Protein AF-A0A0Q1A8Q3-F1 (afdb_monomer_lite)

Foldseek 3Di:
DDDDDDDDDDDDDPDPDDDDDDDPPPPPPPDDPDDDDDDLVNVLVLLLVVQAVDAKDFLVVSCVVVVDDSVSSVVSVVVCVVQLQWDDDPRIIHGDDPVSSVVVCCQVPVPPQLWDQDPNDTHGNPDDDPDD

Sequence (132 aa):
MASSCADSPRAGFIPVYRCNGQSFAKKYMERRINLTCVREEELDWTLYHIIASRETITVPELCTIAGFARDDVEGSMERLNRNCLIGRSGEYIRILSIQESLVMCRVNHAQESPVVVEDGVIKYRPPREEKQ

pLDDT: mean 71.92, std 22.64, range [31.45, 95.56]

Radius of gyration: 23.16 Å; chains: 1; bounding box: 58×47×59 Å

Structure (mmCIF, N/CA/C/O backbone):
data_AF-A0A0Q1A8Q3-F1
#
_entry.id   AF-A0A0Q1A8Q3-F1
#
loop_
_atom_site.group_PDB
_atom_site.id
_atom_site.type_symbol
_atom_site.label_atom_id
_atom_site.label_alt_id
_atom_site.label_comp_id
_atom_site.label_asym_id
_atom_site.label_entity_id
_atom_site.label_seq_id
_atom_site.pdbx_PDB_ins_code
_atom_site.Cartn_x
_atom_site.Cartn_y
_atom_site.Cartn_z
_atom_site.occupancy
_atom_site.B_iso_or_equiv
_atom_site.auth_seq_id
_atom_site.auth_comp_id
_atom_site.auth_asym_id
_atom_site.auth_atom_id
_atom_site.pdbx_PDB_model_num
ATOM 1 N N . MET A 1 1 ? 34.411 33.085 43.217 1.00 33.62 1 MET A N 1
ATOM 2 C CA . MET A 1 1 ? 33.216 33.929 42.992 1.00 33.62 1 MET A CA 1
ATOM 3 C C . MET A 1 1 ? 32.595 33.510 41.666 1.00 33.62 1 MET A C 1
ATOM 5 O O . MET A 1 1 ? 33.348 33.438 40.708 1.00 33.62 1 MET A O 1
ATOM 9 N N . ALA A 1 2 ? 31.281 33.220 41.679 1.00 36.91 2 ALA A N 1
ATOM 10 C CA . ALA A 1 2 ? 30.392 32.756 40.587 1.00 36.91 2 ALA A CA 1
ATOM 11 C C . ALA A 1 2 ? 30.765 31.382 39.971 1.00 36.91 2 ALA A C 1
ATOM 13 O O . ALA A 1 2 ? 31.844 31.239 39.420 1.00 36.91 2 ALA A O 1
ATOM 14 N N . SER A 1 3 ? 30.029 30.270 40.117 1.00 35.59 3 SER A N 1
ATOM 15 C CA . SER A 1 3 ? 28.580 29.975 40.068 1.00 35.59 3 SER A CA 1
ATOM 16 C C . SER A 1 3 ? 27.932 30.246 38.706 1.00 35.59 3 SER A C 1
ATOM 18 O O . SER A 1 3 ? 27.674 31.401 38.389 1.00 35.59 3 SER A O 1
ATOM 20 N N . SER A 1 4 ? 27.644 29.185 37.937 1.00 34.44 4 SER A N 1
ATOM 21 C CA . SER A 1 4 ? 26.301 28.910 37.390 1.00 34.44 4 SER A CA 1
ATOM 22 C C . SER A 1 4 ? 26.243 27.541 36.695 1.00 34.44 4 SER A C 1
ATOM 24 O O . SER A 1 4 ? 27.137 27.168 35.942 1.00 34.44 4 SER A O 1
ATOM 26 N N . CYS A 1 5 ? 25.162 26.821 36.980 1.00 32.75 5 CYS A N 1
ATOM 27 C C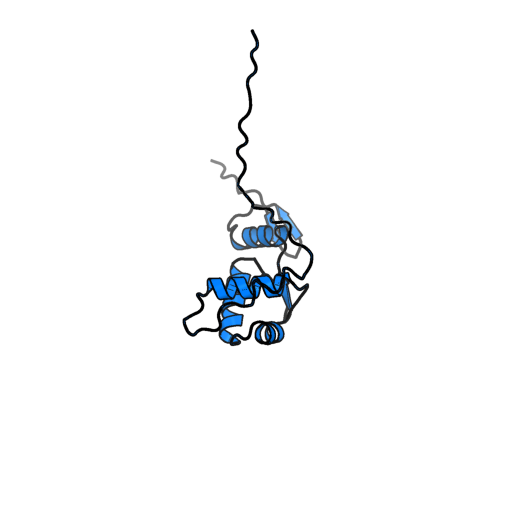A . CYS A 1 5 ? 24.770 25.503 36.488 1.00 32.75 5 CYS A CA 1
ATOM 28 C C . CYS A 1 5 ? 24.066 25.543 35.110 1.00 32.75 5 CYS A C 1
ATOM 30 O O . CYS A 1 5 ? 23.665 26.619 34.671 1.00 32.75 5 CYS A O 1
ATOM 32 N N . ALA A 1 6 ? 23.808 24.330 34.578 1.00 36.88 6 ALA A N 1
ATOM 33 C CA . ALA A 1 6 ? 22.820 23.928 33.548 1.00 36.88 6 ALA A CA 1
ATOM 34 C C . ALA A 1 6 ? 23.165 24.310 32.085 1.00 36.88 6 ALA A C 1
ATOM 36 O O . ALA A 1 6 ? 23.695 25.380 31.835 1.00 36.88 6 ALA A O 1
ATOM 37 N N . ASP A 1 7 ? 22.973 23.499 31.039 1.00 33.41 7 ASP A N 1
ATOM 38 C CA . ASP A 1 7 ? 22.076 22.363 30.796 1.00 33.41 7 ASP A CA 1
ATOM 39 C C . ASP A 1 7 ? 22.673 21.411 29.737 1.00 33.41 7 ASP A C 1
ATOM 41 O O . ASP A 1 7 ? 23.375 21.831 28.816 1.00 33.41 7 ASP A O 1
ATOM 45 N N . SER A 1 8 ? 22.344 20.120 29.822 1.00 45.91 8 SER A N 1
ATOM 46 C CA . SER A 1 8 ? 22.496 19.181 28.699 1.00 45.91 8 SER A CA 1
ATOM 47 C C . SER A 1 8 ? 21.368 19.374 27.682 1.00 45.91 8 SER A C 1
ATOM 49 O O . SER A 1 8 ? 20.210 19.375 28.092 1.00 45.91 8 SER A O 1
ATOM 51 N N . PRO A 1 9 ? 21.632 19.333 26.364 1.00 39.31 9 PRO A N 1
ATOM 52 C CA . PRO A 1 9 ? 20.618 18.968 25.390 1.00 39.31 9 PRO A CA 1
ATOM 53 C C . PRO A 1 9 ? 20.862 17.542 24.880 1.00 39.31 9 PRO A C 1
ATOM 55 O O . PRO A 1 9 ? 21.785 17.270 24.113 1.00 39.31 9 PRO A O 1
ATOM 58 N N . ARG A 1 10 ? 19.973 16.624 25.278 1.00 48.44 10 ARG A N 1
ATOM 59 C CA . ARG A 1 10 ? 19.625 15.454 24.462 1.00 48.44 10 ARG A CA 1
ATOM 60 C C . ARG A 1 10 ? 18.896 15.965 23.219 1.00 48.44 10 ARG A C 1
ATOM 62 O O . ARG A 1 10 ? 17.818 16.528 23.360 1.00 48.44 10 ARG A O 1
ATOM 69 N N . ALA A 1 11 ? 19.423 15.719 22.027 1.00 38.12 11 ALA A N 1
ATOM 70 C CA . ALA A 1 11 ? 18.633 15.705 20.797 1.00 38.12 11 ALA A CA 1
ATOM 71 C C . ALA A 1 11 ? 19.406 14.960 19.706 1.00 38.12 11 ALA A C 1
ATOM 73 O O . ALA A 1 11 ? 20.583 15.231 19.472 1.00 38.12 11 ALA A O 1
ATOM 74 N N . GLY A 1 12 ? 18.739 13.993 19.074 1.00 36.94 12 GLY A N 1
ATOM 75 C CA . GLY A 1 12 ? 19.266 13.223 17.956 1.00 36.94 12 GLY A CA 1
ATOM 76 C C . GLY A 1 12 ? 19.751 14.136 16.834 1.00 36.94 12 GLY A C 1
ATOM 77 O O . GLY A 1 12 ? 19.052 15.049 16.397 1.00 36.94 12 GLY A O 1
ATOM 78 N N . PHE A 1 13 ? 20.973 13.873 16.391 1.00 33.53 13 PHE A N 1
ATOM 79 C CA . PHE A 1 13 ? 21.628 14.570 15.298 1.00 33.53 13 PHE A CA 1
ATOM 80 C C . PHE A 1 13 ? 20.910 14.233 13.982 1.00 33.53 13 PHE A C 1
ATOM 82 O O . PHE A 1 13 ? 21.151 13.190 13.379 1.00 33.53 13 PHE A O 1
ATOM 89 N N . ILE A 1 14 ? 20.022 15.116 13.525 1.00 39.69 14 ILE A N 1
ATOM 90 C CA . ILE A 1 14 ? 19.663 15.201 12.108 1.00 39.69 14 ILE A CA 1
ATOM 91 C C . ILE A 1 14 ? 20.642 16.209 11.505 1.00 39.69 14 ILE A C 1
ATOM 93 O O . ILE A 1 14 ? 20.562 17.394 11.842 1.00 39.69 14 ILE A O 1
ATOM 97 N N . PRO A 1 15 ? 21.595 15.797 10.653 1.00 35.72 15 PRO A N 1
ATOM 98 C CA . PRO A 1 15 ? 22.490 16.759 10.046 1.00 35.72 15 PRO A CA 1
ATOM 99 C C . PRO A 1 15 ? 21.723 17.548 8.978 1.00 35.72 15 PRO A C 1
ATOM 101 O O . PRO A 1 15 ? 21.376 17.032 7.916 1.00 35.72 15 PRO A O 1
ATOM 104 N N . VAL A 1 16 ? 21.453 18.822 9.267 1.00 36.44 16 VAL A N 1
ATOM 105 C CA . VAL A 1 16 ? 20.919 19.779 8.293 1.00 36.44 16 VAL A CA 1
ATOM 106 C C . VAL A 1 16 ? 22.081 20.265 7.430 1.00 36.44 16 VAL A C 1
ATOM 108 O O . VAL A 1 16 ? 22.775 21.217 7.784 1.00 36.44 16 VAL A O 1
ATOM 111 N N . TYR A 1 17 ? 22.311 19.619 6.286 1.00 38.69 17 TYR A N 1
ATOM 112 C CA . TYR A 1 17 ? 23.226 20.159 5.281 1.00 38.69 17 TYR A CA 1
ATOM 113 C C . TYR A 1 17 ? 22.480 21.110 4.348 1.00 38.69 17 TYR A C 1
ATOM 115 O O . TYR A 1 17 ? 21.733 20.714 3.455 1.00 38.69 17 TYR A O 1
ATOM 123 N N . ARG A 1 18 ? 22.721 22.399 4.586 1.00 34.47 18 ARG A N 1
ATOM 124 C CA . ARG A 1 18 ? 22.393 23.515 3.703 1.00 34.47 18 ARG A CA 1
ATOM 125 C C . ARG A 1 18 ? 23.195 23.360 2.408 1.00 34.47 18 ARG A C 1
ATOM 127 O O . ARG A 1 18 ? 24.406 23.545 2.430 1.00 34.47 18 ARG A O 1
ATOM 134 N N . CYS A 1 19 ? 22.535 23.053 1.294 1.00 31.45 19 CYS A N 1
ATOM 135 C CA . CYS A 1 19 ? 23.120 23.205 -0.035 1.00 31.45 19 CYS A CA 1
ATOM 136 C C . CYS A 1 19 ? 22.061 23.638 -1.048 1.00 31.45 19 CYS A C 1
ATOM 138 O O . CYS A 1 19 ? 20.920 23.181 -1.034 1.00 31.45 19 CYS A O 1
ATOM 140 N N . ASN A 1 20 ? 22.490 24.584 -1.875 1.00 34.94 20 ASN A N 1
ATOM 141 C CA . ASN A 1 20 ? 21.718 25.378 -2.814 1.00 34.94 20 ASN A CA 1
ATOM 142 C C . ASN A 1 20 ? 20.938 24.531 -3.822 1.00 34.94 20 ASN A C 1
ATOM 144 O O . ASN A 1 20 ? 21.370 23.451 -4.219 1.00 34.94 20 ASN A O 1
ATOM 148 N N . GLY A 1 21 ? 19.774 25.060 -4.203 1.00 44.31 21 GLY A N 1
ATOM 149 C CA . GLY A 1 21 ? 18.734 24.377 -4.958 1.00 44.31 21 GLY A CA 1
ATOM 150 C C . GLY A 1 21 ? 19.226 23.546 -6.138 1.00 44.31 21 GLY A C 1
ATOM 151 O O . GLY A 1 21 ? 19.874 24.060 -7.040 1.00 44.31 21 GLY A O 1
ATOM 152 N N . GLN A 1 22 ? 18.827 22.274 -6.127 1.00 34.88 22 GLN A N 1
ATOM 153 C CA . GLN A 1 22 ? 18.321 21.514 -7.270 1.00 34.88 22 GLN A CA 1
ATOM 154 C C . GLN A 1 22 ? 17.742 20.182 -6.751 1.00 34.88 22 GLN A C 1
ATOM 156 O O . GLN A 1 22 ? 18.446 19.347 -6.198 1.00 34.88 22 GLN A O 1
ATOM 161 N N . SER A 1 23 ? 16.417 20.053 -6.878 1.00 41.59 23 SER A N 1
ATOM 162 C CA . SER A 1 23 ? 15.580 18.838 -6.862 1.00 41.59 23 SER A CA 1
ATOM 163 C C . SER A 1 23 ? 16.064 17.625 -6.033 1.00 41.59 23 SER A C 1
ATOM 165 O O . SER A 1 23 ? 16.715 16.709 -6.532 1.00 41.59 23 SER A O 1
ATOM 167 N N . PHE A 1 24 ? 15.647 17.579 -4.764 1.00 38.75 24 PHE A N 1
ATOM 168 C CA . PHE A 1 24 ? 15.968 16.522 -3.787 1.00 38.75 24 PHE A CA 1
ATOM 169 C C . PHE A 1 24 ? 15.346 15.141 -4.103 1.00 38.75 24 PHE A C 1
ATOM 171 O O . PHE A 1 24 ? 15.764 14.132 -3.540 1.00 38.75 24 PHE A O 1
ATOM 178 N N . ALA A 1 25 ? 14.370 15.069 -5.014 1.00 41.94 25 ALA A N 1
ATOM 179 C CA . ALA A 1 25 ? 13.637 13.836 -5.318 1.00 41.94 25 ALA A CA 1
ATOM 180 C C . ALA A 1 25 ? 14.399 12.866 -6.241 1.00 41.94 25 ALA A C 1
ATOM 182 O O . ALA A 1 25 ? 14.122 11.670 -6.238 1.00 41.94 25 ALA A O 1
ATOM 183 N N . LYS A 1 26 ? 15.381 13.346 -7.018 1.00 34.09 26 LYS A N 1
ATOM 184 C CA . LYS A 1 26 ? 16.060 12.502 -8.018 1.00 34.09 26 LYS A CA 1
ATOM 185 C C . LYS A 1 26 ? 17.112 11.558 -7.433 1.00 34.09 26 LYS A C 1
ATOM 187 O O . LYS A 1 26 ? 17.407 10.537 -8.037 1.00 34.09 26 LYS A O 1
ATOM 192 N N . LYS A 1 27 ? 17.652 11.847 -6.244 1.00 34.75 27 LYS A N 1
ATOM 193 C CA . LYS A 1 27 ? 18.802 11.096 -5.707 1.00 34.75 27 LYS A CA 1
ATOM 194 C C . LYS A 1 27 ? 18.437 9.752 -5.057 1.00 34.75 27 LYS A C 1
ATOM 196 O O . LYS A 1 27 ? 19.323 8.923 -4.877 1.00 34.75 27 LYS A O 1
ATOM 201 N N . TYR A 1 28 ? 17.164 9.522 -4.722 1.00 41.50 28 TYR A N 1
ATOM 202 C CA . TYR A 1 28 ? 16.716 8.281 -4.069 1.00 41.50 28 TYR A CA 1
ATOM 203 C C . TYR A 1 28 ? 16.300 7.172 -5.045 1.00 41.50 28 TYR A C 1
ATOM 205 O O . TYR A 1 28 ? 16.252 6.018 -4.637 1.00 41.50 28 TYR A O 1
ATOM 213 N N . MET A 1 29 ? 16.044 7.489 -6.319 1.00 45.00 29 MET A N 1
ATOM 214 C CA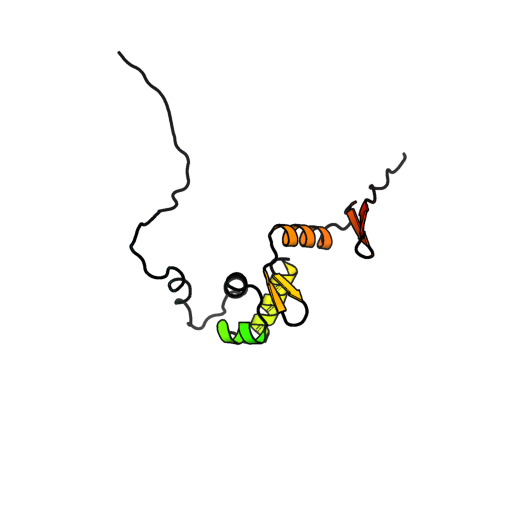 . MET A 1 29 ? 15.584 6.500 -7.308 1.00 45.00 29 MET A CA 1
ATOM 215 C C . MET A 1 29 ? 16.714 5.854 -8.128 1.00 45.00 29 MET A C 1
ATOM 217 O O . MET A 1 29 ? 16.477 4.888 -8.841 1.00 45.00 29 MET A O 1
ATOM 221 N N . GLU A 1 30 ? 17.953 6.340 -8.030 1.00 41.38 30 GLU A N 1
ATOM 222 C CA . GLU A 1 30 ? 19.022 5.991 -8.983 1.00 41.38 30 GLU A CA 1
ATOM 223 C C . GLU A 1 30 ? 20.029 4.944 -8.463 1.00 41.38 30 GLU A C 1
ATOM 225 O O . GLU A 1 30 ? 21.203 4.928 -8.836 1.00 41.38 30 GLU A O 1
ATOM 230 N N . ARG A 1 31 ? 19.589 4.027 -7.591 1.00 43.84 31 ARG A N 1
ATOM 231 C CA . ARG A 1 31 ? 20.379 2.842 -7.220 1.00 43.84 31 ARG A CA 1
ATOM 232 C C . ARG A 1 31 ? 19.527 1.583 -7.248 1.00 43.84 31 ARG A C 1
ATOM 234 O O . ARG A 1 31 ? 18.637 1.452 -6.421 1.00 43.84 31 ARG A O 1
ATOM 241 N N . ARG A 1 32 ? 19.974 0.632 -8.081 1.00 44.06 32 ARG A N 1
ATOM 242 C CA . ARG A 1 32 ? 19.672 -0.817 -8.112 1.00 44.06 32 ARG A CA 1
ATOM 243 C C . ARG A 1 32 ? 18.779 -1.285 -9.261 1.00 44.06 32 ARG A C 1
ATOM 245 O O . ARG A 1 32 ? 17.693 -1.800 -9.055 1.00 44.06 32 ARG A O 1
ATOM 252 N N . ILE A 1 33 ? 19.343 -1.271 -10.465 1.00 50.00 33 ILE A N 1
ATOM 253 C CA . ILE A 1 33 ? 19.127 -2.384 -11.394 1.00 50.00 33 ILE A CA 1
ATOM 254 C C . ILE A 1 33 ? 20.423 -3.194 -11.368 1.00 50.00 33 ILE A C 1
ATOM 256 O O . ILE A 1 33 ? 21.369 -2.888 -12.081 1.00 50.00 33 ILE A O 1
ATOM 260 N N . ASN A 1 34 ? 20.512 -4.156 -10.452 1.00 39.53 34 ASN A N 1
ATOM 261 C CA . ASN A 1 34 ? 21.498 -5.233 -10.507 1.00 39.53 34 ASN A CA 1
ATOM 262 C C . ASN A 1 34 ? 20.829 -6.493 -9.965 1.00 39.53 34 ASN A C 1
ATOM 264 O O . ASN A 1 34 ? 20.255 -6.474 -8.880 1.00 39.53 34 ASN A O 1
ATOM 268 N N . LEU A 1 35 ? 20.889 -7.555 -10.766 1.00 45.66 35 LEU A N 1
ATOM 269 C CA . LEU A 1 35 ? 20.265 -8.852 -10.547 1.00 45.66 35 LEU A CA 1
ATOM 270 C C . LEU A 1 35 ? 20.557 -9.401 -9.144 1.00 45.66 35 LEU A C 1
ATOM 272 O O . LEU A 1 35 ? 21.684 -9.779 -8.847 1.00 45.66 35 LEU A O 1
ATOM 276 N N . THR A 1 36 ? 19.550 -9.444 -8.282 1.00 46.97 36 THR A N 1
ATOM 277 C CA . THR A 1 36 ? 19.381 -10.340 -7.120 1.00 46.97 36 THR A CA 1
ATOM 278 C C . THR A 1 36 ? 17.991 -10.033 -6.559 1.00 46.97 36 THR A C 1
ATOM 280 O O . THR A 1 36 ? 17.537 -8.902 -6.714 1.00 46.97 36 THR A O 1
ATOM 283 N N . CYS A 1 37 ? 17.272 -11.015 -6.003 1.00 50.59 37 CYS A N 1
ATOM 284 C CA . CYS A 1 37 ? 15.893 -10.820 -5.544 1.00 50.59 37 CYS A CA 1
ATOM 285 C C . CYS A 1 37 ? 15.753 -9.523 -4.730 1.00 50.59 37 CYS A C 1
ATOM 287 O O . CYS A 1 37 ? 16.391 -9.343 -3.691 1.00 50.59 37 CYS A O 1
ATOM 289 N N . VAL A 1 38 ? 14.951 -8.585 -5.236 1.00 59.66 38 VAL A N 1
ATOM 290 C CA . VAL A 1 38 ? 14.533 -7.441 -4.432 1.00 59.66 38 VAL A CA 1
ATOM 291 C C . VAL A 1 38 ? 13.753 -8.047 -3.277 1.00 59.66 38 VAL A C 1
ATOM 293 O O . VAL A 1 38 ? 12.814 -8.814 -3.496 1.00 59.66 38 VAL A O 1
ATOM 296 N N . ARG A 1 39 ? 14.202 -7.790 -2.048 1.00 79.88 39 ARG A N 1
ATOM 297 C CA . ARG A 1 39 ? 13.483 -8.249 -0.859 1.00 79.88 39 ARG A CA 1
ATOM 298 C C . ARG A 1 39 ? 12.062 -7.699 -0.957 1.00 79.88 39 ARG A C 1
ATOM 300 O O . ARG A 1 39 ? 11.906 -6.535 -1.326 1.00 79.88 39 ARG A O 1
ATOM 307 N N . GLU A 1 40 ? 11.050 -8.505 -0.658 1.00 85.25 40 GLU A N 1
ATOM 308 C CA . GLU A 1 40 ? 9.645 -8.104 -0.818 1.00 85.25 40 GLU A CA 1
ATOM 309 C C . GLU A 1 40 ? 9.353 -6.739 -0.173 1.00 85.25 40 GLU A C 1
ATOM 311 O O . GLU A 1 40 ? 8.632 -5.924 -0.742 1.00 85.25 40 GLU A O 1
ATOM 316 N N . GLU A 1 41 ? 10.009 -6.426 0.947 1.00 84.81 41 GLU A N 1
ATOM 317 C CA . GLU A 1 41 ? 9.846 -5.149 1.639 1.00 84.81 41 GLU A CA 1
ATOM 318 C C . GLU A 1 41 ? 10.514 -3.967 0.913 1.00 84.81 41 GLU A C 1
ATOM 320 O O . GLU A 1 41 ? 10.045 -2.839 1.037 1.00 84.81 41 GLU A O 1
ATOM 325 N N . GLU A 1 42 ? 11.604 -4.181 0.162 1.00 88.25 42 GLU A N 1
ATOM 326 C CA . GLU A 1 42 ? 12.209 -3.128 -0.675 1.00 88.25 42 GLU A CA 1
ATOM 327 C C . GLU A 1 42 ? 11.280 -2.767 -1.846 1.00 88.25 42 GLU A C 1
ATOM 329 O O . GLU A 1 42 ? 11.129 -1.585 -2.176 1.00 88.25 42 GLU A O 1
ATOM 334 N N . LEU A 1 43 ? 10.618 -3.768 -2.437 1.00 90.12 43 LEU A N 1
ATOM 335 C CA . LEU A 1 43 ? 9.600 -3.556 -3.465 1.00 90.12 43 LEU A CA 1
ATOM 336 C C . LEU A 1 43 ? 8.383 -2.827 -2.879 1.00 90.12 43 LEU A C 1
ATOM 338 O O . LEU A 1 43 ? 7.982 -1.790 -3.407 1.00 90.12 43 LEU A O 1
ATOM 342 N N . ASP A 1 44 ? 7.858 -3.306 -1.748 1.00 91.81 44 ASP A N 1
ATOM 343 C CA . ASP A 1 44 ? 6.719 -2.692 -1.054 1.00 91.81 44 ASP A CA 1
ATOM 344 C C . ASP A 1 44 ? 6.987 -1.220 -0.739 1.00 91.81 44 ASP A C 1
ATOM 346 O O . ASP A 1 44 ? 6.152 -0.354 -1.007 1.00 91.81 44 ASP A O 1
ATOM 350 N N . TRP A 1 45 ? 8.179 -0.922 -0.220 1.00 92.31 45 TRP A N 1
ATOM 351 C CA . TRP A 1 45 ? 8.590 0.437 0.114 1.00 92.31 45 TRP A CA 1
ATOM 352 C C . TRP A 1 45 ? 8.680 1.344 -1.116 1.00 92.31 45 TRP A C 1
ATOM 354 O O . TRP A 1 45 ? 8.229 2.493 -1.089 1.00 92.31 45 TRP A O 1
ATOM 364 N N . THR A 1 46 ? 9.225 0.818 -2.214 1.00 92.25 46 THR A N 1
ATOM 365 C CA . THR A 1 46 ? 9.334 1.544 -3.483 1.00 92.25 46 THR A CA 1
ATOM 366 C C . THR A 1 46 ? 7.949 1.895 -4.022 1.00 92.25 46 THR A C 1
ATOM 368 O O . THR A 1 46 ? 7.680 3.055 -4.343 1.00 92.25 46 THR A O 1
ATOM 371 N N . LEU A 1 47 ? 7.044 0.917 -4.070 1.00 93.25 47 LEU A N 1
ATOM 372 C CA . LEU A 1 47 ? 5.687 1.111 -4.576 1.00 93.25 47 LEU A CA 1
ATOM 373 C C . LEU A 1 47 ? 4.878 2.049 -3.676 1.00 93.25 47 LEU A C 1
ATOM 375 O O . LEU A 1 47 ? 4.217 2.955 -4.182 1.00 93.25 47 LEU A O 1
ATOM 379 N N . TYR A 1 48 ? 4.996 1.908 -2.353 1.00 94.19 48 TYR A N 1
ATOM 380 C CA . TYR A 1 48 ? 4.356 2.802 -1.390 1.00 94.19 48 TYR A CA 1
ATOM 381 C C . TYR A 1 48 ? 4.732 4.268 -1.636 1.00 94.19 48 TYR A C 1
ATOM 383 O O . TYR A 1 48 ? 3.861 5.135 -1.674 1.00 94.19 48 TYR A O 1
ATOM 391 N N . HIS A 1 49 ? 6.012 4.563 -1.872 1.00 92.69 49 HIS A N 1
ATOM 392 C CA . HIS A 1 49 ? 6.447 5.931 -2.151 1.00 92.69 49 HIS A CA 1
ATOM 393 C C . HIS A 1 49 ? 5.977 6.472 -3.500 1.00 92.69 49 HIS A C 1
ATOM 395 O O . HIS A 1 49 ? 5.656 7.660 -3.593 1.00 92.69 49 HIS A O 1
ATOM 401 N N . ILE A 1 50 ? 5.894 5.626 -4.529 1.00 92.50 50 ILE A N 1
ATOM 402 C CA . ILE A 1 50 ? 5.317 6.027 -5.818 1.00 92.50 50 ILE A CA 1
ATOM 403 C C . ILE A 1 50 ? 3.850 6.421 -5.627 1.00 92.50 50 ILE A C 1
ATOM 405 O O . ILE A 1 50 ? 3.450 7.493 -6.085 1.00 92.50 50 ILE A O 1
ATOM 409 N N . ILE A 1 51 ? 3.072 5.613 -4.900 1.00 93.75 51 ILE A N 1
ATOM 410 C CA . ILE A 1 51 ? 1.665 5.907 -4.600 1.00 93.75 51 ILE A CA 1
ATOM 411 C C . ILE A 1 51 ? 1.563 7.175 -3.745 1.00 93.75 51 ILE A C 1
ATOM 413 O O . ILE A 1 51 ? 0.772 8.046 -4.067 1.00 93.75 51 ILE A O 1
ATOM 417 N N . ALA A 1 52 ? 2.401 7.335 -2.716 1.00 91.19 52 ALA A N 1
ATOM 418 C CA . ALA A 1 52 ? 2.396 8.506 -1.832 1.00 91.19 52 ALA A CA 1
ATOM 419 C C . ALA A 1 52 ? 2.730 9.826 -2.544 1.00 91.19 52 ALA A C 1
ATOM 421 O O . ALA A 1 52 ? 2.329 10.895 -2.090 1.00 91.19 52 ALA A O 1
ATOM 422 N N . SER A 1 53 ? 3.466 9.767 -3.655 1.00 90.94 53 SER A N 1
ATOM 423 C CA . SER A 1 53 ? 3.762 10.941 -4.484 1.00 90.94 53 SER A CA 1
ATOM 424 C C . SER A 1 53 ? 2.592 11.378 -5.377 1.00 90.94 53 SER A C 1
ATOM 426 O O . SER A 1 53 ? 2.699 12.383 -6.081 1.00 90.94 53 SER A O 1
ATOM 428 N N . ARG A 1 54 ? 1.488 10.622 -5.373 1.00 88.75 54 ARG A N 1
ATOM 429 C CA . ARG A 1 54 ? 0.312 10.806 -6.226 1.00 88.75 54 ARG A CA 1
ATOM 430 C C . ARG A 1 54 ? -0.959 10.769 -5.381 1.00 88.75 54 ARG A C 1
ATOM 432 O O . ARG A 1 54 ? -0.982 10.233 -4.281 1.00 88.75 54 ARG A O 1
ATOM 439 N N . GLU A 1 55 ? -2.035 11.350 -5.896 1.00 85.62 55 GLU A N 1
ATOM 440 C CA . GLU A 1 55 ? -3.330 11.311 -5.206 1.00 85.62 55 GLU A CA 1
ATOM 441 C C . GLU A 1 55 ? -4.014 9.945 -5.380 1.00 85.62 55 GLU A C 1
ATOM 443 O O . GLU A 1 55 ? -4.464 9.334 -4.412 1.00 85.62 55 GLU A O 1
ATOM 448 N N . THR A 1 56 ? -4.039 9.440 -6.615 1.00 90.75 56 THR A N 1
ATOM 449 C CA . THR A 1 56 ? -4.524 8.102 -6.979 1.00 90.75 56 THR A CA 1
ATOM 450 C C . THR A 1 56 ? -3.691 7.542 -8.135 1.00 90.75 56 THR A C 1
ATOM 452 O O . THR A 1 56 ? -3.082 8.299 -8.896 1.00 90.75 56 THR A O 1
ATOM 455 N N . ILE A 1 57 ? -3.618 6.215 -8.251 1.00 93.88 57 ILE A N 1
ATOM 456 C CA . ILE A 1 57 ? -2.888 5.519 -9.321 1.00 93.88 57 ILE A CA 1
ATOM 457 C C . ILE A 1 57 ? -3.496 4.141 -9.598 1.00 93.88 57 ILE A C 1
ATOM 459 O O . ILE A 1 57 ? -4.040 3.513 -8.694 1.00 93.88 57 ILE A O 1
ATOM 463 N N . THR A 1 58 ? -3.394 3.653 -10.830 1.00 95.25 58 THR A N 1
ATOM 464 C CA . THR A 1 58 ? -3.830 2.299 -11.212 1.00 95.25 58 THR 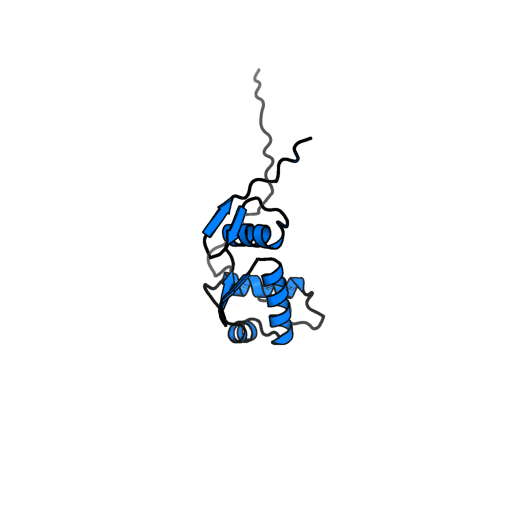A CA 1
ATOM 465 C C . THR A 1 58 ? -2.667 1.296 -11.231 1.00 95.25 58 THR A C 1
ATOM 467 O O . THR A 1 58 ? -1.506 1.676 -11.401 1.00 95.25 58 THR A O 1
ATOM 470 N N . VAL A 1 59 ? -2.945 -0.009 -11.104 1.00 93.31 59 VAL A N 1
ATOM 471 C CA . VAL A 1 59 ? -1.902 -1.061 -11.185 1.00 93.31 59 VAL A CA 1
ATOM 472 C C . VAL A 1 59 ? -1.102 -1.006 -12.501 1.00 93.31 59 VAL A C 1
ATOM 474 O O . VAL A 1 59 ? 0.127 -1.092 -12.443 1.00 93.31 59 VAL A O 1
ATOM 477 N N . PRO A 1 60 ? -1.718 -0.825 -13.691 1.00 93.31 60 PRO A N 1
ATOM 478 C CA . PRO A 1 60 ? -0.967 -0.715 -14.944 1.00 93.31 60 PRO A CA 1
ATOM 479 C C . PRO A 1 60 ? -0.004 0.481 -14.977 1.00 93.31 60 PRO A C 1
ATOM 481 O O . PRO A 1 60 ? 1.129 0.355 -15.450 1.00 93.31 60 PRO A O 1
ATOM 484 N N . GLU A 1 61 ? -0.421 1.631 -14.446 1.00 91.56 61 GLU A N 1
ATOM 485 C CA . GLU A 1 61 ? 0.447 2.807 -14.325 1.00 91.56 61 GLU A CA 1
ATOM 486 C C . GLU A 1 61 ? 1.597 2.541 -13.356 1.00 91.56 61 GLU A C 1
ATOM 488 O O . GLU A 1 61 ? 2.742 2.890 -13.643 1.00 91.56 61 GLU A O 1
ATOM 493 N N . LEU A 1 62 ? 1.311 1.873 -12.238 1.00 91.88 62 LEU A N 1
ATOM 494 C CA . LEU A 1 62 ? 2.307 1.523 -11.236 1.00 91.88 62 LEU A CA 1
ATOM 495 C C . LEU A 1 62 ? 3.373 0.573 -11.804 1.00 91.88 62 LEU A C 1
ATOM 497 O O . LEU A 1 62 ? 4.561 0.826 -11.616 1.00 91.88 62 LEU A O 1
ATOM 501 N N . CYS A 1 63 ? 2.972 -0.440 -12.582 1.00 90.81 63 CYS A N 1
ATOM 502 C CA . CYS A 1 63 ? 3.898 -1.319 -13.308 1.00 90.81 63 CYS A CA 1
ATOM 503 C C . CYS A 1 63 ? 4.789 -0.521 -14.273 1.00 90.81 63 CYS A C 1
ATOM 505 O O . CYS A 1 63 ? 5.995 -0.743 -14.341 1.00 90.81 63 CYS A O 1
ATOM 507 N N . THR A 1 64 ? 4.202 0.443 -14.989 1.00 91.06 64 THR A N 1
ATOM 508 C CA . THR A 1 64 ? 4.916 1.275 -15.970 1.00 91.06 64 THR A CA 1
ATOM 509 C C . THR A 1 64 ? 5.956 2.181 -15.308 1.00 91.06 64 THR A C 1
ATOM 511 O O . THR A 1 64 ? 7.049 2.355 -15.838 1.00 91.06 64 THR A O 1
ATOM 514 N N . ILE A 1 65 ? 5.632 2.760 -14.150 1.00 88.94 65 ILE A N 1
ATOM 515 C CA . ILE A 1 65 ? 6.520 3.687 -13.432 1.00 88.94 65 ILE A CA 1
ATOM 516 C C . ILE A 1 65 ? 7.614 2.935 -12.680 1.00 88.94 65 ILE A C 1
ATOM 518 O O . ILE A 1 65 ? 8.766 3.363 -12.681 1.00 88.94 65 ILE A O 1
ATOM 522 N N . ALA A 1 66 ? 7.246 1.846 -12.008 1.00 87.25 66 ALA A N 1
ATOM 523 C CA . ALA A 1 66 ? 8.158 1.107 -11.152 1.00 87.25 66 ALA A CA 1
ATOM 524 C C . ALA A 1 66 ? 9.048 0.134 -11.945 1.00 87.25 66 ALA A C 1
ATOM 526 O O . ALA A 1 66 ? 10.127 -0.217 -11.480 1.00 87.25 66 ALA A O 1
ATOM 527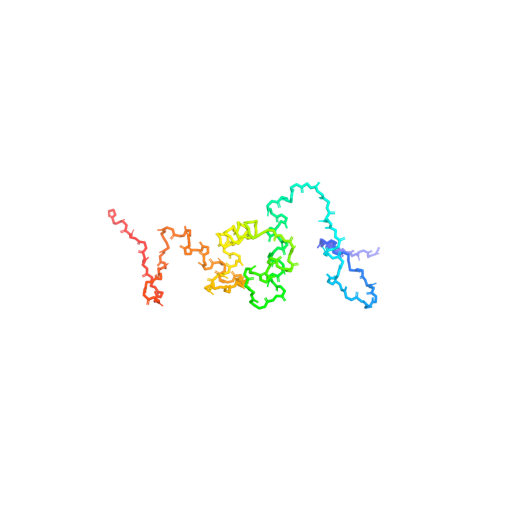 N N . GLY A 1 67 ? 8.620 -0.280 -13.144 1.00 87.62 67 GLY A N 1
ATOM 528 C CA . GLY A 1 67 ? 9.380 -1.181 -14.012 1.00 87.62 67 GLY A CA 1
ATOM 529 C C . GLY A 1 67 ? 9.401 -2.640 -13.542 1.00 87.62 67 GLY A C 1
ATOM 530 O O . GLY A 1 67 ? 10.263 -3.400 -13.977 1.00 87.62 67 GLY A O 1
ATOM 531 N N . PHE A 1 68 ? 8.476 -3.031 -12.661 1.00 88.25 68 PHE A N 1
ATOM 532 C CA . PHE A 1 68 ? 8.346 -4.398 -12.143 1.00 88.25 68 PHE A CA 1
ATOM 533 C C . PHE A 1 68 ? 7.259 -5.190 -12.877 1.00 88.25 68 PHE A C 1
ATOM 535 O O . PHE A 1 68 ? 6.365 -4.616 -13.508 1.00 88.25 68 PHE A O 1
ATOM 542 N N . ALA A 1 69 ? 7.333 -6.521 -12.787 1.00 89.56 69 ALA A N 1
ATOM 543 C CA . ALA A 1 69 ? 6.310 -7.398 -13.339 1.00 89.56 69 ALA A CA 1
ATOM 544 C C . ALA A 1 69 ? 4.976 -7.202 -12.606 1.00 89.56 69 ALA A C 1
ATOM 546 O O . ALA A 1 69 ? 4.942 -6.899 -11.413 1.00 89.56 69 ALA A O 1
ATOM 547 N N . ARG A 1 70 ? 3.864 -7.401 -13.323 1.00 90.69 70 ARG A N 1
ATOM 548 C CA . ARG A 1 70 ? 2.520 -7.229 -12.755 1.00 90.69 70 ARG A CA 1
ATOM 549 C C . ARG A 1 70 ? 2.300 -8.107 -11.525 1.00 90.69 70 ARG A C 1
ATOM 551 O O . ARG A 1 70 ? 1.737 -7.618 -10.556 1.00 90.69 70 ARG A O 1
ATOM 558 N N . ASP A 1 71 ? 2.761 -9.352 -11.560 1.00 89.94 71 ASP A N 1
ATOM 559 C CA . ASP A 1 71 ? 2.556 -10.305 -10.466 1.00 89.94 71 ASP A CA 1
ATOM 560 C C . ASP A 1 71 ? 3.284 -9.862 -9.185 1.00 89.94 71 ASP A C 1
ATOM 562 O O . ASP A 1 71 ? 2.710 -9.917 -8.098 1.00 89.94 71 ASP A O 1
ATOM 566 N N . ASP A 1 72 ? 4.503 -9.326 -9.317 1.00 89.44 72 ASP A N 1
ATOM 567 C CA . ASP A 1 72 ? 5.269 -8.776 -8.191 1.00 89.44 72 ASP A CA 1
ATOM 568 C C . ASP A 1 72 ? 4.573 -7.542 -7.597 1.00 89.44 72 ASP A C 1
ATOM 570 O O . ASP A 1 72 ? 4.447 -7.405 -6.378 1.00 89.44 72 ASP A O 1
ATOM 574 N N . VAL A 1 73 ? 4.081 -6.651 -8.467 1.00 91.44 73 VAL A N 1
ATOM 575 C CA . VAL A 1 73 ? 3.342 -5.448 -8.062 1.00 91.44 73 VAL A CA 1
ATOM 576 C C . VAL A 1 73 ? 2.043 -5.822 -7.355 1.00 91.44 73 VAL A C 1
ATOM 578 O O . VAL A 1 73 ? 1.749 -5.254 -6.306 1.00 91.44 73 VAL A O 1
ATOM 581 N N . GLU A 1 74 ? 1.278 -6.774 -7.886 1.00 93.88 74 GLU A N 1
ATOM 582 C CA . GLU A 1 74 ? 0.013 -7.210 -7.293 1.00 93.88 74 GLU A CA 1
ATOM 583 C C . GLU A 1 74 ? 0.246 -7.865 -5.923 1.00 93.88 74 GLU A C 1
ATOM 585 O O . GLU A 1 74 ? -0.431 -7.512 -4.958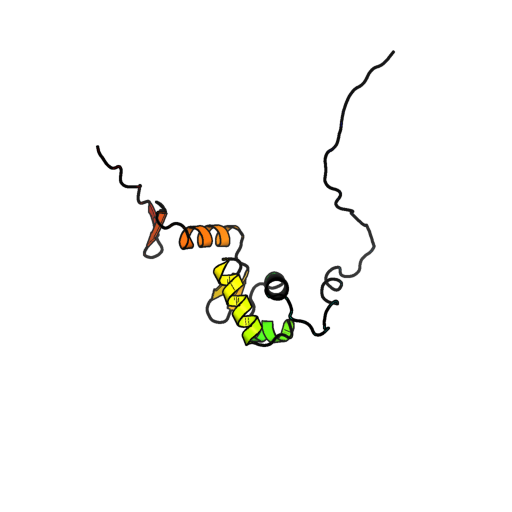 1.00 93.88 74 GLU A O 1
ATOM 590 N N . GLY A 1 75 ? 1.272 -8.715 -5.792 1.00 92.88 75 GLY A N 1
ATOM 591 C CA . GLY A 1 75 ? 1.663 -9.299 -4.505 1.00 92.88 75 GLY A CA 1
ATOM 592 C C . GLY A 1 75 ? 2.038 -8.236 -3.465 1.00 92.88 75 GLY A C 1
ATOM 593 O O . GLY A 1 75 ? 1.604 -8.297 -2.311 1.00 92.88 75 GLY A O 1
ATOM 594 N N . SER A 1 76 ? 2.773 -7.201 -3.875 1.00 93.88 76 SER A N 1
ATOM 595 C CA . SER A 1 76 ? 3.033 -6.031 -3.030 1.00 93.88 76 SER A CA 1
ATOM 596 C C . SER A 1 76 ? 1.767 -5.257 -2.668 1.00 93.88 76 SER A C 1
ATOM 598 O O . SER A 1 76 ? 1.612 -4.838 -1.519 1.00 93.88 76 SER A O 1
ATOM 600 N N . MET A 1 77 ? 0.839 -5.067 -3.610 1.00 94.56 77 MET A N 1
ATOM 601 C CA . MET A 1 77 ? -0.428 -4.383 -3.336 1.00 94.56 77 MET A CA 1
ATOM 602 C C . MET A 1 77 ? -1.258 -5.154 -2.312 1.00 94.56 77 MET A C 1
ATOM 604 O O . MET A 1 77 ? -1.817 -4.549 -1.399 1.00 94.56 77 MET A O 1
ATOM 608 N N . GLU A 1 78 ? -1.290 -6.482 -2.395 1.00 93.38 78 GLU A N 1
ATOM 609 C CA . GLU A 1 78 ? -1.95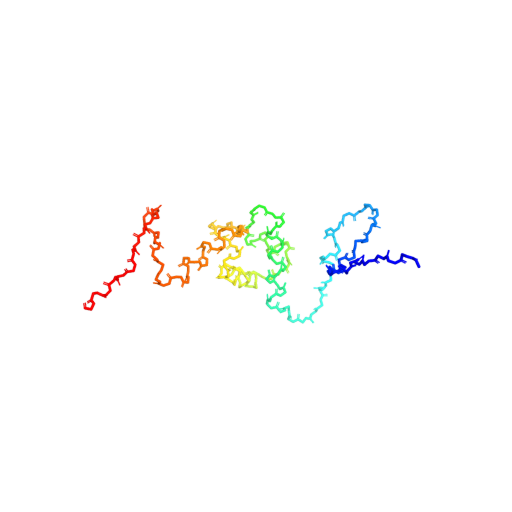8 -7.316 -1.399 1.00 93.38 78 GLU A CA 1
ATOM 610 C C . GLU A 1 78 ? -1.338 -7.163 -0.008 1.00 93.38 78 GLU A C 1
ATOM 612 O O . GLU A 1 78 ? -2.072 -6.993 0.971 1.00 93.38 78 GLU A O 1
ATOM 617 N N . ARG A 1 79 ? -0.001 -7.181 0.105 1.00 94.00 79 ARG A N 1
ATOM 618 C CA . ARG A 1 79 ? 0.690 -6.989 1.392 1.00 94.00 79 ARG A CA 1
ATOM 619 C C . ARG A 1 79 ? 0.445 -5.598 1.970 1.00 94.00 79 ARG A C 1
ATOM 621 O O . ARG A 1 79 ? 0.109 -5.476 3.149 1.00 94.00 79 ARG A O 1
ATOM 628 N N . LEU A 1 80 ? 0.571 -4.547 1.164 1.00 93.88 80 LEU A N 1
ATOM 629 C CA . LEU A 1 80 ? 0.341 -3.170 1.608 1.00 93.88 80 LEU A CA 1
ATOM 630 C C . LEU A 1 80 ? -1.122 -2.935 2.017 1.00 93.88 80 LEU A C 1
ATOM 632 O O . LEU A 1 80 ? -1.380 -2.273 3.025 1.00 93.88 80 LEU A O 1
ATOM 636 N N . ASN A 1 81 ? -2.076 -3.505 1.277 1.00 93.38 81 ASN A N 1
ATOM 637 C CA . ASN A 1 81 ? -3.501 -3.419 1.594 1.00 93.38 81 ASN A CA 1
ATOM 638 C C . ASN A 1 81 ? -3.833 -4.198 2.877 1.00 93.38 81 ASN A C 1
ATOM 640 O O . ASN A 1 81 ? -4.539 -3.691 3.745 1.00 93.38 81 ASN A O 1
ATOM 644 N N . ARG A 1 82 ? -3.254 -5.395 3.055 1.00 90.50 82 ARG A N 1
ATOM 645 C CA . ARG A 1 82 ? -3.392 -6.197 4.284 1.00 90.50 82 ARG A CA 1
ATOM 646 C C . ARG A 1 82 ? -2.889 -5.450 5.518 1.00 90.50 82 ARG A C 1
ATOM 648 O O . ARG A 1 82 ? -3.511 -5.524 6.571 1.00 90.50 82 ARG A O 1
ATOM 655 N N . ASN A 1 83 ? -1.803 -4.693 5.374 1.00 90.44 83 ASN A N 1
ATOM 656 C CA . ASN A 1 83 ? -1.247 -3.850 6.433 1.00 90.44 83 ASN A CA 1
ATOM 657 C C . ASN A 1 83 ? -1.971 -2.498 6.597 1.00 90.44 83 ASN A C 1
ATOM 659 O O . ASN A 1 83 ? -1.504 -1.649 7.352 1.00 90.44 83 ASN A O 1
ATOM 663 N N . CYS A 1 84 ? -3.100 -2.283 5.910 1.00 92.31 84 CYS A N 1
ATOM 664 C CA . CYS A 1 84 ? -3.902 -1.058 5.982 1.00 92.31 84 CYS A CA 1
ATOM 665 C C . CYS A 1 84 ? -3.109 0.220 5.642 1.00 92.31 84 CYS A C 1
ATOM 667 O O . CYS A 1 84 ? -3.381 1.287 6.194 1.00 92.31 84 CYS A O 1
ATOM 669 N N . LEU A 1 85 ? -2.119 0.126 4.749 1.00 93.69 85 LEU A N 1
ATOM 670 C CA . LEU A 1 85 ? -1.295 1.266 4.317 1.00 93.69 85 LEU A CA 1
ATOM 671 C C . LEU A 1 85 ? -1.839 1.932 3.051 1.00 93.69 85 LEU A C 1
ATOM 673 O O . LEU A 1 85 ? -1.675 3.135 2.842 1.00 93.69 85 LEU A O 1
ATOM 677 N N . ILE A 1 86 ? -2.500 1.144 2.210 1.00 94.94 86 ILE A N 1
ATOM 678 C CA . ILE A 1 86 ? -3.135 1.596 0.976 1.00 94.94 86 ILE A CA 1
ATOM 679 C C . ILE A 1 86 ? -4.597 1.169 0.965 1.00 94.94 86 ILE A C 1
ATOM 681 O O . ILE A 1 86 ? -4.974 0.201 1.620 1.00 94.94 86 ILE A O 1
ATOM 685 N N . GLY A 1 87 ? -5.410 1.909 0.221 1.00 93.06 87 GLY A N 1
ATOM 686 C CA . GLY A 1 87 ? -6.793 1.567 -0.067 1.00 93.06 87 GLY A CA 1
ATOM 687 C C . GLY A 1 87 ? -6.971 1.339 -1.560 1.00 93.06 87 GLY A C 1
ATOM 688 O O . GLY A 1 87 ? -6.394 2.067 -2.373 1.00 93.06 87 GLY A O 1
ATOM 689 N N . ARG A 1 88 ? -7.797 0.352 -1.913 1.00 92.00 88 ARG A N 1
ATOM 690 C CA . ARG A 1 88 ? -8.193 0.065 -3.294 1.00 92.00 88 ARG A CA 1
ATOM 691 C C . ARG A 1 88 ? -9.679 0.351 -3.480 1.00 92.00 88 ARG A C 1
ATOM 693 O O . ARG A 1 88 ? -10.509 -0.162 -2.736 1.00 92.00 88 ARG A O 1
ATOM 700 N N . SER A 1 89 ? -10.006 1.165 -4.478 1.00 88.94 89 SER A N 1
ATOM 701 C CA . SER A 1 89 ? -11.375 1.462 -4.900 1.00 88.94 89 SER A CA 1
ATOM 702 C C . SER A 1 89 ? -11.505 1.131 -6.384 1.00 88.94 89 SER A C 1
ATOM 704 O O . SER A 1 89 ? -11.139 1.928 -7.251 1.00 88.94 89 SER A O 1
ATOM 706 N N . GLY A 1 90 ? -11.947 -0.095 -6.674 1.00 89.75 90 GLY A N 1
ATOM 707 C CA . GLY A 1 90 ? -11.924 -0.652 -8.028 1.00 89.75 90 GLY A CA 1
ATOM 708 C C . GLY A 1 90 ? -10.496 -0.737 -8.578 1.00 89.75 90 GLY A C 1
ATOM 709 O O . GLY A 1 90 ? -9.643 -1.429 -8.017 1.00 89.75 90 GLY A O 1
ATOM 710 N N . GLU A 1 91 ? -10.243 -0.003 -9.660 1.00 90.50 91 GLU A N 1
ATOM 711 C CA . GLU A 1 91 ? -8.939 0.058 -10.338 1.00 90.50 91 GLU A CA 1
ATOM 712 C C . GLU A 1 91 ? -7.963 1.059 -9.701 1.00 90.50 91 GLU A C 1
ATOM 714 O O . GLU A 1 91 ? -6.772 1.041 -10.013 1.00 90.50 91 GLU A O 1
ATOM 719 N N . TYR A 1 92 ? -8.449 1.933 -8.815 1.00 93.31 92 TYR A N 1
ATOM 720 C CA . TYR A 1 92 ? -7.650 3.004 -8.227 1.00 93.31 92 TYR A CA 1
ATOM 721 C C . TYR A 1 92 ? -7.085 2.614 -6.867 1.00 93.31 92 TYR A C 1
ATOM 723 O O . TYR A 1 92 ? -7.779 2.065 -6.008 1.00 93.31 92 TYR A O 1
ATOM 731 N N . ILE A 1 93 ? -5.826 2.975 -6.659 1.00 94.88 93 ILE A N 1
ATOM 732 C CA . ILE A 1 93 ? -5.058 2.770 -5.439 1.00 94.88 93 ILE A CA 1
ATOM 733 C C . ILE A 1 93 ? -4.649 4.135 -4.892 1.00 94.88 93 ILE A C 1
ATOM 735 O O . ILE A 1 93 ? -4.238 5.021 -5.645 1.00 94.88 93 ILE A O 1
ATOM 739 N N . ARG A 1 94 ? -4.741 4.299 -3.571 1.00 95.56 94 ARG A N 1
ATOM 740 C CA . ARG A 1 94 ? -4.266 5.489 -2.854 1.00 95.56 94 ARG A CA 1
ATOM 741 C C . ARG A 1 94 ? -3.652 5.128 -1.510 1.00 95.56 94 ARG A C 1
ATOM 743 O O . ARG A 1 94 ? -3.958 4.076 -0.952 1.00 95.56 94 ARG A O 1
ATOM 750 N N . ILE A 1 95 ? -2.853 6.036 -0.958 1.00 94.94 95 ILE A N 1
ATOM 751 C CA . ILE A 1 95 ? -2.415 5.945 0.437 1.00 94.94 95 ILE A CA 1
ATOM 752 C C . ILE A 1 95 ? -3.605 6.202 1.368 1.00 94.94 95 ILE A C 1
ATOM 754 O O . ILE A 1 95 ? -4.424 7.097 1.129 1.00 94.94 95 ILE A O 1
ATOM 758 N N . LEU A 1 96 ? -3.693 5.408 2.433 1.00 93.38 96 LEU A N 1
ATOM 759 C CA . LEU A 1 96 ? -4.573 5.709 3.554 1.00 93.38 96 LEU A CA 1
ATOM 760 C C . LEU A 1 96 ? -3.896 6.728 4.468 1.00 93.38 96 LEU A C 1
ATOM 762 O O . LEU A 1 96 ? -2.710 6.630 4.783 1.00 93.38 96 LEU A O 1
ATOM 766 N N . SER A 1 97 ? -4.656 7.719 4.918 1.00 90.94 97 SER A N 1
ATOM 767 C CA . SER A 1 97 ? -4.212 8.583 6.007 1.00 90.94 97 SER A CA 1
ATOM 768 C C . SER A 1 97 ? -4.000 7.760 7.281 1.00 90.94 97 SER A C 1
ATOM 770 O O . SER A 1 97 ? -4.621 6.719 7.479 1.00 90.94 97 SER A O 1
ATOM 772 N N . ILE A 1 98 ? -3.180 8.268 8.205 1.00 87.31 98 ILE A N 1
ATOM 773 C CA . ILE A 1 98 ? -2.931 7.603 9.496 1.00 87.31 98 ILE A CA 1
ATOM 774 C C . ILE A 1 98 ? -4.250 7.301 10.229 1.00 87.31 98 ILE A C 1
ATOM 776 O O . ILE A 1 98 ? -4.394 6.243 10.835 1.00 87.31 98 ILE A O 1
ATOM 780 N N . GLN A 1 99 ? -5.226 8.213 10.156 1.00 90.75 99 GLN A N 1
ATOM 781 C CA . GLN A 1 99 ? -6.544 8.018 10.762 1.00 90.75 99 GLN A CA 1
ATOM 782 C C . GLN A 1 99 ? -7.290 6.843 10.123 1.00 90.75 99 GLN A C 1
ATOM 784 O O . GLN A 1 99 ? -7.800 5.987 10.843 1.00 90.75 99 GLN A O 1
ATOM 789 N N . GLU A 1 100 ? -7.313 6.770 8.792 1.00 90.44 100 GLU A N 1
ATOM 790 C CA . GLU A 1 100 ? -7.926 5.659 8.063 1.00 90.44 100 GLU A CA 1
ATOM 791 C C . GLU A 1 100 ? -7.230 4.335 8.380 1.00 90.44 100 GLU A C 1
ATOM 793 O O . GLU A 1 100 ? -7.908 3.367 8.707 1.00 90.44 100 GLU A O 1
ATOM 798 N N . SER A 1 101 ? -5.895 4.294 8.379 1.00 89.19 101 SER A N 1
ATOM 799 C CA . SER A 1 101 ? -5.130 3.098 8.746 1.00 89.19 101 SER A CA 1
ATOM 800 C C . SER A 1 101 ? -5.460 2.618 10.159 1.00 89.19 101 SER A C 1
ATOM 802 O O . SER A 1 101 ? -5.695 1.431 10.362 1.00 89.19 101 SER A O 1
ATOM 804 N N . LEU A 1 102 ? -5.540 3.521 11.143 1.00 87.69 102 LEU A N 1
ATOM 805 C CA . LEU A 1 102 ? -5.895 3.166 12.522 1.00 87.69 102 LEU A CA 1
ATOM 806 C C . LEU A 1 102 ? -7.323 2.624 12.636 1.00 87.69 102 LEU A C 1
ATOM 808 O O . LEU A 1 102 ? -7.552 1.647 13.354 1.00 87.69 102 LEU A O 1
ATOM 812 N N . VAL A 1 103 ? -8.276 3.243 11.933 1.00 86.81 103 VAL A N 1
ATOM 813 C CA . VAL A 1 103 ? -9.666 2.772 11.884 1.00 86.81 103 VAL A CA 1
ATOM 814 C C . VAL A 1 103 ? -9.728 1.390 11.242 1.00 86.81 103 VAL A C 1
ATOM 816 O O . VAL A 1 103 ? -10.308 0.485 11.836 1.00 86.81 103 VAL A O 1
ATOM 819 N N . MET A 1 104 ? -9.079 1.193 10.094 1.00 86.88 104 MET A N 1
ATOM 820 C CA . MET A 1 104 ? -9.066 -0.084 9.376 1.00 86.88 104 MET A CA 1
ATOM 821 C C . MET A 1 104 ? -8.384 -1.188 10.184 1.00 86.88 104 MET A C 1
ATOM 823 O O . MET A 1 104 ? -8.937 -2.276 10.310 1.00 86.88 104 MET A O 1
ATOM 827 N N . CYS A 1 105 ? -7.247 -0.906 10.823 1.00 86.06 105 CYS A N 1
ATOM 828 C CA . CYS A 1 105 ? -6.601 -1.847 11.736 1.00 86.06 105 CYS A CA 1
ATOM 829 C C . CYS A 1 105 ? -7.531 -2.236 12.889 1.00 86.06 105 CYS A C 1
ATOM 831 O O . CYS A 1 105 ? -7.645 -3.414 13.221 1.00 86.06 105 CYS A O 1
ATOM 833 N N . ARG A 1 106 ? -8.226 -1.266 13.499 1.00 81.19 106 ARG A N 1
ATOM 834 C CA . ARG A 1 106 ? -9.179 -1.560 14.574 1.00 81.19 106 ARG A CA 1
ATOM 835 C C . ARG A 1 106 ? -10.349 -2.398 14.064 1.00 81.19 106 ARG A C 1
ATOM 837 O O . ARG A 1 106 ? -10.690 -3.366 14.723 1.00 81.19 106 ARG A O 1
ATOM 844 N N . VAL A 1 107 ? -10.925 -2.078 12.909 1.00 82.00 107 VAL A N 1
ATOM 845 C CA . VAL A 1 107 ? -12.006 -2.874 12.302 1.00 82.00 107 VAL A CA 1
ATOM 846 C C . VAL A 1 107 ? -11.543 -4.305 12.009 1.00 82.00 107 VAL A C 1
ATOM 848 O O . VAL A 1 107 ? -12.248 -5.250 12.345 1.00 82.00 107 VAL A O 1
ATOM 851 N N . ASN A 1 108 ? -10.342 -4.477 11.454 1.00 80.12 108 ASN A N 1
ATOM 852 C CA . ASN A 1 108 ? -9.819 -5.783 11.048 1.00 80.12 108 ASN A CA 1
ATOM 853 C C . ASN A 1 108 ? -9.369 -6.665 12.224 1.00 80.12 108 ASN A C 1
ATOM 855 O O . ASN A 1 108 ? -9.360 -7.888 12.099 1.00 80.12 108 ASN A O 1
ATOM 859 N N . HIS A 1 109 ? -8.972 -6.069 13.353 1.00 77.00 109 HIS A N 1
ATOM 860 C CA . HIS A 1 109 ? -8.385 -6.805 14.480 1.00 77.00 109 HIS A CA 1
ATOM 861 C C . HIS A 1 109 ? -9.211 -6.781 15.766 1.00 77.00 109 HIS A C 1
ATOM 863 O O . HIS A 1 109 ? -8.945 -7.577 16.668 1.00 77.00 109 HIS A O 1
ATOM 869 N N . ALA A 1 110 ? -10.209 -5.908 15.892 1.00 69.50 110 ALA A N 1
ATOM 870 C CA . ALA A 1 110 ? -11.043 -5.874 17.082 1.00 69.50 110 ALA A CA 1
ATOM 871 C C . ALA A 1 110 ? -12.169 -6.908 16.974 1.00 69.50 110 ALA A C 1
ATOM 873 O O . ALA A 1 110 ? -13.303 -6.583 16.629 1.00 69.50 110 ALA A O 1
ATOM 874 N N . GLN A 1 111 ? -11.846 -8.158 17.322 1.00 62.41 111 GLN A N 1
ATOM 875 C CA . GLN A 1 111 ? -12.823 -9.251 17.427 1.00 62.41 111 GLN A CA 1
ATOM 876 C C . GLN A 1 111 ? -13.947 -8.949 18.442 1.00 62.41 111 GLN A C 1
ATOM 878 O O . GLN A 1 111 ? -15.029 -9.517 18.340 1.00 62.41 111 GLN A O 1
ATOM 883 N N . GLU A 1 112 ? -13.730 -8.006 19.367 1.00 67.94 112 GLU A N 1
ATOM 884 C CA . GLU A 1 112 ? -14.696 -7.581 20.392 1.00 67.94 112 GLU A CA 1
ATOM 885 C C . GLU A 1 112 ? -14.731 -6.053 20.559 1.00 67.94 112 GLU A C 1
ATOM 887 O O . GLU A 1 112 ? -14.788 -5.526 21.671 1.00 67.94 112 GLU A O 1
ATOM 892 N N . SER A 1 113 ? -14.652 -5.291 19.460 1.00 63.59 113 SER A N 1
ATOM 893 C CA . SER A 1 113 ? -14.841 -3.842 19.576 1.00 63.59 113 SER A CA 1
ATOM 894 C C . SER A 1 113 ? -16.241 -3.555 20.127 1.00 63.59 113 SER A C 1
ATOM 896 O O . SER A 1 113 ? -17.228 -3.956 19.503 1.00 63.59 113 SER A O 1
ATOM 898 N N . PRO A 1 114 ? -16.374 -2.779 21.219 1.00 68.25 114 PRO A N 1
ATOM 899 C CA . PRO A 1 114 ? -17.673 -2.282 21.636 1.00 68.25 114 PRO A CA 1
ATOM 900 C C . PRO A 1 114 ? -18.203 -1.235 20.650 1.00 68.25 114 PRO A C 1
ATOM 902 O O . PRO A 1 114 ? -19.286 -0.713 20.840 1.00 68.25 114 PRO A O 1
ATOM 905 N N . VAL A 1 115 ? -17.450 -0.896 19.602 1.00 65.19 115 VAL A N 1
ATOM 906 C CA . VAL A 1 115 ? -17.875 -0.050 18.490 1.00 65.19 115 VAL A CA 1
ATOM 907 C C . VAL A 1 115 ? -17.923 -0.905 17.227 1.00 65.19 115 VAL A C 1
ATOM 909 O O . VAL A 1 115 ? -16.879 -1.353 16.754 1.00 65.19 115 VAL A O 1
ATOM 912 N N . VAL A 1 116 ? -19.117 -1.116 16.682 1.00 70.44 116 VAL A N 1
ATOM 913 C CA . VAL A 1 116 ? -19.356 -1.885 15.452 1.00 70.44 116 VAL A CA 1
ATOM 914 C C . VAL A 1 116 ? -19.906 -0.969 14.363 1.00 70.44 116 VAL A C 1
ATOM 916 O O . VAL A 1 116 ? -20.675 -0.052 14.648 1.00 70.44 116 VAL A O 1
ATOM 919 N N . VAL A 1 117 ? -19.507 -1.201 13.113 1.00 68.69 117 VAL A N 1
ATOM 920 C CA . VAL A 1 117 ? -20.062 -0.504 11.945 1.00 68.69 117 VAL A CA 1
ATOM 921 C C . VAL A 1 117 ? -21.011 -1.471 11.245 1.00 68.69 117 VAL A C 1
ATOM 923 O O . VAL A 1 117 ? -20.571 -2.453 10.658 1.00 68.69 117 VAL A O 1
ATOM 926 N N . GLU A 1 118 ? -22.311 -1.209 11.338 1.00 69.19 118 GLU A N 1
ATOM 927 C CA . GLU A 1 118 ? -23.370 -2.010 10.710 1.00 69.19 118 GLU A CA 1
ATOM 928 C C . GLU A 1 118 ? -24.252 -1.061 9.884 1.00 69.19 118 GLU A C 1
ATOM 930 O O . GLU A 1 118 ? -24.675 -0.022 10.394 1.00 69.19 118 GLU A O 1
ATOM 935 N N . ASP A 1 119 ? -24.504 -1.388 8.612 1.00 69.88 119 ASP A N 1
ATOM 936 C CA . ASP A 1 119 ? -25.321 -0.585 7.677 1.00 69.88 119 ASP A CA 1
ATOM 937 C C . ASP A 1 119 ? -24.843 0.870 7.493 1.00 69.88 119 ASP A C 1
ATOM 939 O O . ASP A 1 119 ? -25.632 1.790 7.285 1.00 69.88 119 ASP A O 1
ATOM 943 N N . GLY A 1 120 ? -23.533 1.106 7.612 1.00 69.88 120 GLY A N 1
ATOM 944 C CA . GLY A 1 120 ? -22.949 2.451 7.538 1.00 69.88 120 GLY A CA 1
ATOM 945 C C . GLY A 1 120 ? -23.167 3.307 8.792 1.00 69.88 120 GLY A C 1
ATOM 946 O O . GLY A 1 120 ? -22.784 4.475 8.806 1.00 69.88 120 GLY A O 1
ATOM 947 N N . VAL A 1 121 ? -23.737 2.742 9.861 1.00 72.00 121 VAL A N 1
ATOM 948 C CA . VAL A 1 121 ? -23.923 3.415 11.149 1.00 72.00 121 VAL A CA 1
ATOM 949 C C . VAL A 1 121 ? -22.917 2.883 12.164 1.00 72.00 121 VAL A C 1
ATOM 951 O O . VAL A 1 121 ? -22.759 1.675 12.344 1.00 72.00 121 VAL A O 1
ATOM 954 N N . ILE A 1 122 ? -22.254 3.803 12.866 1.00 81.00 122 ILE A N 1
ATOM 955 C CA . ILE A 1 122 ? -21.368 3.483 13.988 1.00 81.00 122 ILE A CA 1
ATOM 956 C C . ILE A 1 122 ? -22.242 3.232 15.225 1.00 81.00 122 ILE A C 1
ATOM 958 O O . ILE A 1 122 ? -22.870 4.156 15.742 1.00 81.00 122 ILE A O 1
ATOM 962 N N . LYS A 1 123 ? -22.293 1.984 15.700 1.00 80.56 123 LYS A N 1
ATOM 963 C CA . LYS A 1 123 ? -23.064 1.559 16.879 1.00 80.56 123 LYS A CA 1
ATOM 964 C C . LYS A 1 123 ? -22.123 1.223 18.034 1.00 80.56 123 LYS A C 1
ATOM 966 O O . LYS A 1 123 ? -21.059 0.646 17.822 1.00 80.56 123 LYS A O 1
ATOM 971 N N . TYR A 1 124 ? -22.539 1.530 19.262 1.00 82.00 124 TYR A N 1
ATOM 972 C CA . TYR A 1 124 ? -21.849 1.103 20.480 1.00 82.00 124 TYR A CA 1
ATOM 973 C C . TYR A 1 124 ? -22.578 -0.094 21.113 1.00 82.00 124 TYR A C 1
ATOM 975 O O . TYR A 1 124 ? -23.748 0.019 21.478 1.00 82.00 124 TYR A O 1
ATOM 983 N N . ARG A 1 125 ? -21.905 -1.241 21.234 1.00 75.81 125 ARG A N 1
ATOM 984 C CA . ARG A 1 125 ? -22.348 -2.430 21.964 1.00 75.81 125 ARG A CA 1
ATOM 985 C C . ARG A 1 125 ? -21.476 -2.567 23.220 1.00 75.81 125 ARG A C 1
ATOM 987 O O . ARG A 1 125 ? -20.331 -2.995 23.096 1.00 75.81 125 ARG A O 1
ATOM 994 N N . PRO A 1 126 ? -21.969 -2.207 24.416 1.00 72.69 126 PRO A N 1
ATOM 995 C CA . PRO A 1 126 ? -21.204 -2.421 25.638 1.00 72.69 126 PRO A CA 1
ATOM 996 C C . PRO A 1 126 ? -20.892 -3.920 25.806 1.00 72.69 126 PRO A C 1
ATOM 998 O O . PRO A 1 126 ? -21.730 -4.755 25.438 1.00 72.69 126 PRO A O 1
ATOM 1001 N N . PRO A 1 127 ? -19.703 -4.280 26.326 1.00 68.38 127 PRO A N 1
ATOM 1002 C CA . PRO A 1 127 ? -19.393 -5.668 26.650 1.00 68.38 127 PRO A CA 1
ATOM 1003 C C . PRO A 1 127 ? -20.447 -6.204 27.625 1.00 68.38 127 PRO A C 1
ATOM 1005 O O . PRO A 1 127 ? -20.936 -5.470 28.485 1.00 68.38 127 PRO A O 1
ATOM 1008 N N . ARG A 1 128 ? -20.852 -7.469 27.456 1.00 65.31 128 ARG A N 1
ATOM 1009 C CA . ARG A 1 128 ? -21.842 -8.089 28.345 1.00 65.31 128 ARG A CA 1
ATOM 1010 C C . ARG A 1 128 ? -21.258 -8.123 29.756 1.00 65.31 128 ARG A C 1
ATOM 1012 O O . ARG A 1 128 ? -20.289 -8.832 29.994 1.00 65.31 128 ARG A O 1
ATOM 1019 N N . GLU A 1 129 ? -21.848 -7.370 30.678 1.00 64.25 129 GLU A N 1
ATOM 1020 C CA . GLU A 1 129 ? -21.597 -7.557 32.105 1.00 64.25 129 GLU A CA 1
ATOM 1021 C C . GLU A 1 129 ? -22.150 -8.935 32.490 1.00 64.25 129 GLU A C 1
ATOM 1023 O O . GLU A 1 129 ? -23.366 -9.134 32.565 1.00 64.25 129 GLU A O 1
ATOM 1028 N N . GLU A 1 130 ? -21.266 -9.918 32.670 1.00 58.03 130 GLU A N 1
ATOM 1029 C CA . GLU A 1 130 ? -21.628 -11.182 33.303 1.00 58.03 130 GLU A CA 1
ATOM 1030 C C . GLU A 1 130 ? -22.018 -10.881 34.751 1.00 58.03 130 GLU A C 1
ATOM 1032 O O . GLU A 1 130 ? -21.175 -10.611 35.606 1.00 58.03 130 GLU A O 1
ATOM 1037 N N . LYS A 1 131 ? -23.326 -10.871 35.018 1.00 50.75 131 LYS A N 1
ATOM 1038 C CA . LYS A 1 131 ? -23.847 -10.840 36.383 1.00 50.75 131 LYS A CA 1
ATOM 1039 C C . LYS A 1 131 ? -23.494 -12.171 37.049 1.00 50.75 131 LYS A C 1
ATOM 1041 O O . LYS A 1 131 ? -24.069 -13.194 36.678 1.00 50.75 131 LYS A O 1
ATOM 1046 N N . GLN A 1 132 ? -22.539 -12.134 37.979 1.00 44.69 132 GLN A N 1
ATOM 1047 C CA . GLN A 1 132 ? -22.353 -13.171 39.000 1.00 44.69 132 GLN A CA 1
ATOM 1048 C C . GLN A 1 132 ? -23.514 -13.156 39.995 1.00 44.69 132 GLN A C 1
ATOM 1050 O O . GLN A 1 132 ? -24.027 -12.048 40.286 1.00 44.69 132 GLN A O 1
#

Secondary structure (DSSP, 8-state):
---------------------S-TTGGGSSS--SSS---HHHHHHHHHHHHHTSS-EEHHHHHHHH---HHHHHHHHHHHHHTTSEEEETTEEEEPPHHHHHHHHHHHH-TT-SEEEETTEEEE--------